Protein AF-A0A7K9E7M4-F1 (afdb_monomer_lite)

InterPro domains:
  IPR042791 CDK5 regulatory subunit-associated protein 2 [PTHR46930] (1-171)
  IPR060527 Myomegalin-like, C-terminal [PF26710] (12-146)

Secondary structure (DSSP, 8-state):
-PPPTTEEEEE-TT--EEEEEHHHHHHHHHHHHHHHHHHHHHHHHHHHHHHGGGS-SS-----HHHHHHHHHHHHHHHHHHHHHHHHHTT-EEE------SSSS-HHHHHHHHHHHHHHHHHHHHHHHHHHHHHHHHHHHHHHHHHHHHHHHHHHHHHHHHHHHHHHHTT-

Radius of gyration: 41.53 Å; chains: 1; bounding box: 87×49×112 Å

Foldseek 3Di:
DDDDPQKDWDADPVGWIKIAGPVLVVVLVVLVVVLVVLVVVLVVLVCVQVVVVVPDPDDDDRDVVSVVSNVVSVVSNVVSVVSSVVSVVRMDTDDDPPPPPDDDDNPPVVVVVVVVVVVVVVVVVVVVVVVVVVVVVVVVVVVVVVVVVVVVVVVVVVVVVVVVVVVVVVD

pLDDT: mean 85.2, std 16.65, range [43.0, 98.69]

Structure (mmCIF, N/CA/C/O backbone):
data_AF-A0A7K9E7M4-F1
#
_entry.id   AF-A0A7K9E7M4-F1
#
loop_
_atom_site.group_PDB
_atom_site.id
_atom_site.type_symbol
_atom_site.label_atom_id
_atom_site.label_alt_id
_atom_site.label_comp_id
_atom_site.label_asym_id
_atom_site.label_entity_id
_atom_site.label_seq_id
_atom_site.pdbx_PDB_ins_code
_atom_site.Cartn_x
_atom_site.Cartn_y
_atom_site.Cartn_z
_atom_site.occupancy
_atom_site.B_iso_or_equiv
_atom_site.auth_seq_id
_atom_site.auth_comp_id
_atom_site.auth_asym_id
_atom_site.auth_atom_id
_atom_site.pdbx_PDB_model_num
ATOM 1 N N . PRO A 1 1 ? -7.880 0.386 -3.694 1.00 55.31 1 PRO A N 1
ATOM 2 C CA . PRO A 1 1 ? -8.500 1.467 -2.884 1.00 55.31 1 PRO A CA 1
ATOM 3 C C . PRO A 1 1 ? -7.494 2.018 -1.865 1.00 55.31 1 PRO A C 1
ATOM 5 O O . PRO A 1 1 ? -6.887 1.232 -1.146 1.00 55.31 1 PRO A O 1
ATOM 8 N N . ARG A 1 2 ? -7.262 3.336 -1.851 1.00 68.12 2 ARG A N 1
ATOM 9 C CA . ARG A 1 2 ? -6.416 3.993 -0.840 1.00 68.12 2 ARG A CA 1
ATOM 10 C C . ARG A 1 2 ? -7.319 4.494 0.287 1.00 68.12 2 ARG A C 1
ATOM 12 O O . ARG A 1 2 ? -8.386 5.026 -0.004 1.00 68.12 2 ARG A O 1
ATOM 19 N N . LEU A 1 3 ? -6.918 4.281 1.539 1.00 73.81 3 LEU A N 1
ATOM 20 C CA . LEU A 1 3 ? -7.626 4.846 2.687 1.00 73.81 3 LEU A CA 1
ATOM 21 C C . LEU A 1 3 ? -7.509 6.374 2.652 1.00 73.81 3 LEU A C 1
ATOM 23 O O . LEU A 1 3 ? -6.500 6.910 2.187 1.00 73.81 3 LEU A O 1
ATOM 27 N N . VAL A 1 4 ? -8.543 7.061 3.136 1.00 79.00 4 VAL A N 1
ATOM 28 C CA . VAL A 1 4 ? -8.494 8.510 3.365 1.00 79.00 4 VAL A CA 1
ATOM 29 C C . VAL A 1 4 ? -7.338 8.803 4.334 1.00 79.00 4 VAL A C 1
ATOM 31 O O . VAL A 1 4 ? -7.154 8.036 5.284 1.00 79.00 4 VAL A O 1
ATOM 34 N N . PRO A 1 5 ? -6.540 9.867 4.123 1.00 82.31 5 PRO A N 1
ATOM 35 C CA . PRO A 1 5 ? -5.477 10.244 5.053 1.00 82.31 5 PRO A CA 1
ATOM 36 C C . PRO A 1 5 ? -5.963 10.277 6.514 1.00 82.31 5 PRO A C 1
ATOM 38 O O . PRO A 1 5 ? -7.093 10.676 6.792 1.00 82.31 5 PRO A O 1
ATOM 41 N N . GLY A 1 6 ? -5.130 9.793 7.439 1.00 80.50 6 GLY A N 1
ATOM 42 C CA . GLY A 1 6 ? -5.452 9.688 8.871 1.00 80.50 6 GLY A CA 1
ATOM 43 C C . GLY A 1 6 ? -6.273 8.454 9.270 1.00 80.50 6 GLY A C 1
ATOM 44 O O . GLY A 1 6 ? -6.188 8.011 10.415 1.00 80.50 6 GLY A O 1
ATOM 45 N N . HIS A 1 7 ? -7.004 7.829 8.341 1.00 87.25 7 HIS A N 1
ATOM 46 C CA . HIS A 1 7 ? -7.787 6.636 8.653 1.00 87.25 7 HIS A CA 1
ATOM 47 C C . HIS A 1 7 ? -6.921 5.376 8.662 1.00 87.25 7 HIS A C 1
ATOM 49 O O . HIS A 1 7 ? -6.117 5.133 7.756 1.00 87.25 7 HIS A O 1
ATOM 55 N N . ARG A 1 8 ? -7.135 4.526 9.665 1.00 85.88 8 ARG A N 1
ATOM 56 C CA . ARG A 1 8 ? -6.474 3.228 9.808 1.00 85.88 8 ARG A CA 1
ATOM 57 C C . ARG A 1 8 ? -7.516 2.120 9.894 1.00 85.88 8 ARG A C 1
ATOM 59 O O . ARG A 1 8 ? -8.600 2.306 10.434 1.00 85.88 8 ARG A O 1
ATOM 66 N N . MET A 1 9 ? -7.176 0.966 9.327 1.00 87.38 9 MET A N 1
ATOM 67 C CA . MET A 1 9 ? -7.979 -0.247 9.423 1.00 87.38 9 MET A CA 1
ATOM 68 C C . MET A 1 9 ? -7.360 -1.186 10.459 1.00 87.38 9 MET A C 1
ATOM 70 O O . MET A 1 9 ? -6.154 -1.436 10.429 1.00 87.38 9 MET A O 1
ATOM 74 N N . TRP A 1 10 ? -8.193 -1.719 11.344 1.00 86.75 10 TRP A N 1
ATOM 75 C CA . TRP A 1 10 ? -7.837 -2.740 12.326 1.00 86.75 10 TRP A CA 1
ATOM 76 C C . TRP A 1 10 ? -8.656 -3.999 12.069 1.00 86.75 10 TRP A C 1
ATOM 78 O O . TRP A 1 10 ? -9.778 -3.907 11.575 1.00 86.75 10 TRP A O 1
ATOM 88 N N . ALA A 1 11 ? -8.104 -5.162 12.404 1.00 86.50 11 ALA A N 1
ATOM 89 C CA . ALA A 1 11 ? -8.755 -6.455 12.231 1.00 86.50 11 ALA A CA 1
ATOM 90 C C . ALA A 1 11 ? -8.615 -7.287 13.506 1.00 86.50 11 ALA A C 1
ATOM 92 O O . ALA A 1 11 ? -7.550 -7.288 14.125 1.00 86.50 11 ALA A O 1
ATOM 93 N N . ASP A 1 12 ? -9.668 -8.009 13.885 1.00 82.81 12 ASP A N 1
ATOM 94 C CA . ASP A 1 12 ? -9.555 -9.044 14.910 1.00 82.81 12 ASP A CA 1
ATOM 95 C C . ASP A 1 12 ? -9.086 -10.385 14.316 1.00 82.81 12 ASP A C 1
ATOM 97 O O . ASP A 1 12 ? -9.042 -10.583 13.099 1.00 82.81 12 ASP A O 1
ATOM 101 N N . LYS A 1 13 ? -8.767 -11.346 15.192 1.00 83.19 13 LYS A N 1
ATOM 102 C CA . LYS A 1 13 ? -8.365 -12.710 14.802 1.00 83.19 13 LYS A CA 1
ATOM 103 C C . LYS A 1 13 ? -9.421 -13.472 13.985 1.00 83.19 13 LYS A C 1
ATOM 105 O O . LYS A 1 13 ? -9.092 -14.470 13.359 1.00 83.19 13 LYS A O 1
ATOM 110 N N . ASN A 1 14 ? -10.673 -13.010 13.997 1.00 80.88 14 ASN A N 1
ATOM 111 C CA . ASN A 1 14 ? -11.786 -13.592 13.252 1.00 80.88 14 ASN A CA 1
ATOM 112 C C . ASN A 1 14 ? -12.014 -12.874 11.907 1.00 80.88 14 ASN A C 1
ATOM 114 O O . ASN A 1 14 ? -13.005 -13.143 11.231 1.00 80.88 14 ASN A O 1
ATOM 118 N N . GLY A 1 15 ? -11.143 -11.932 11.525 1.00 77.62 15 GLY A N 1
ATOM 119 C CA . GLY A 1 15 ? -11.268 -11.172 10.284 1.00 77.62 15 GLY A CA 1
ATOM 120 C C . GLY A 1 15 ? -12.395 -10.136 10.299 1.00 77.62 15 GLY A C 1
ATOM 121 O O . GLY A 1 15 ? -12.872 -9.736 9.236 1.00 77.62 15 GLY A O 1
ATOM 122 N N . ARG A 1 16 ? -12.845 -9.676 11.471 1.00 82.50 16 ARG A N 1
ATOM 123 C CA . ARG A 1 16 ? -13.758 -8.530 11.582 1.00 82.50 16 ARG A CA 1
ATOM 124 C C . ARG A 1 16 ? -12.936 -7.255 11.567 1.00 82.50 16 ARG A C 1
ATOM 126 O O . ARG A 1 16 ? -12.052 -7.092 12.407 1.00 82.50 16 ARG A O 1
ATOM 133 N N . HIS A 1 17 ? -13.229 -6.371 10.617 1.00 87.38 17 HIS A N 1
ATOM 134 C CA . HIS A 1 17 ? -12.449 -5.159 10.416 1.00 87.38 17 HIS A CA 1
ATOM 135 C C . HIS A 1 17 ? -13.219 -3.927 10.878 1.00 87.38 17 HIS A C 1
ATOM 137 O O . HIS A 1 17 ? -14.447 -3.857 10.791 1.00 87.38 17 HIS A O 1
ATOM 143 N N . VAL A 1 18 ? -12.475 -2.943 11.366 1.00 89.56 18 VAL A N 1
ATOM 144 C CA . VAL A 1 18 ? -12.985 -1.628 11.746 1.00 89.56 18 VAL A CA 1
ATOM 145 C C . VAL A 1 18 ? -12.093 -0.564 11.113 1.00 89.56 18 VAL A C 1
ATOM 147 O O . VAL A 1 18 ? -10.878 -0.742 11.037 1.00 89.56 18 VAL A O 1
ATOM 150 N N . LEU A 1 19 ? -12.697 0.522 10.641 1.00 91.12 19 LEU A N 1
ATOM 151 C CA . LEU A 1 19 ? -12.044 1.683 10.046 1.00 91.12 19 LEU A CA 1
ATOM 152 C C . LEU A 1 19 ? -12.399 2.938 10.847 1.00 91.12 19 LEU A C 1
ATOM 154 O O . LEU A 1 19 ? -13.556 3.135 11.208 1.00 91.12 19 LEU A O 1
ATOM 158 N N . GLY A 1 20 ? -11.419 3.801 11.087 1.00 92.62 20 GLY A N 1
ATOM 159 C CA . GLY A 1 20 ? -11.613 5.080 11.769 1.00 92.62 20 GLY A CA 1
ATOM 160 C C . GLY A 1 20 ? -10.315 5.875 11.848 1.00 92.62 20 GLY A C 1
ATOM 161 O O . GLY A 1 20 ? -9.266 5.399 11.400 1.00 92.62 20 GLY A O 1
ATOM 162 N N . LEU A 1 21 ? -10.382 7.080 12.408 1.00 93.12 21 LEU A N 1
ATOM 163 C CA . LEU A 1 21 ? -9.196 7.876 12.719 1.00 93.12 21 LEU A CA 1
ATOM 164 C C . LEU A 1 21 ? -8.443 7.271 13.910 1.00 93.12 21 LEU A C 1
ATOM 166 O O . LEU A 1 21 ? -9.038 6.702 14.830 1.00 93.12 21 LEU A O 1
ATOM 170 N N . ILE A 1 22 ? -7.113 7.376 13.890 1.00 90.12 22 ILE A N 1
ATOM 171 C CA . ILE A 1 22 ? -6.279 6.877 14.993 1.00 90.12 22 ILE A CA 1
ATOM 172 C C . ILE A 1 22 ? -6.527 7.682 16.277 1.00 90.12 22 ILE A C 1
ATOM 174 O O . ILE A 1 22 ? -6.463 7.131 17.376 1.00 90.12 22 ILE A O 1
ATOM 178 N N . GLU A 1 23 ? -6.857 8.961 16.134 1.00 93.88 23 GLU A N 1
ATOM 179 C CA . GLU A 1 23 ? -7.187 9.890 17.208 1.00 93.88 23 GLU A CA 1
ATOM 180 C C . GLU A 1 23 ? -8.455 9.451 17.950 1.00 93.88 23 GLU A C 1
ATOM 182 O O . GLU A 1 23 ? -8.424 9.317 19.173 1.00 93.88 23 GLU A O 1
ATOM 187 N N . ASP A 1 24 ? -9.525 9.126 17.219 1.00 94.81 24 ASP A N 1
ATOM 188 C CA . ASP A 1 24 ? -10.797 8.669 17.797 1.00 94.81 24 ASP A CA 1
ATOM 189 C C . ASP A 1 24 ? -10.631 7.340 18.541 1.00 94.81 24 ASP A C 1
ATOM 191 O O . ASP A 1 24 ? -11.152 7.152 19.642 1.00 94.81 24 ASP A O 1
ATOM 195 N N . TYR A 1 25 ? -9.844 6.420 17.974 1.00 92.31 25 TYR A N 1
ATOM 196 C CA . TYR A 1 25 ? -9.512 5.158 18.632 1.00 92.31 25 TYR A CA 1
ATOM 197 C C . TYR A 1 25 ? -8.724 5.376 19.932 1.00 92.31 25 TYR A C 1
ATOM 199 O O . TYR A 1 25 ? -9.007 4.741 20.950 1.00 92.31 25 TYR A O 1
ATOM 207 N N . ASN A 1 26 ? -7.743 6.282 19.924 1.00 94.25 26 ASN A N 1
ATOM 208 C CA . ASN A 1 26 ? -6.967 6.608 21.118 1.00 94.25 26 ASN A CA 1
ATOM 209 C C . ASN A 1 26 ? -7.823 7.289 22.193 1.00 94.25 26 ASN A C 1
ATOM 211 O O . ASN A 1 26 ? -7.690 6.946 23.368 1.00 94.25 26 ASN A O 1
ATOM 215 N N . ALA A 1 27 ? -8.728 8.191 21.804 1.00 97.12 27 ALA A N 1
ATOM 216 C CA . ALA A 1 27 ? -9.691 8.803 22.713 1.00 97.12 27 ALA A CA 1
ATOM 217 C C . ALA A 1 27 ? -10.610 7.747 23.348 1.00 97.12 27 ALA A C 1
ATOM 219 O O . ALA A 1 27 ? -10.798 7.751 24.563 1.00 97.12 27 ALA A O 1
ATOM 220 N N . LEU A 1 28 ? -11.104 6.786 22.559 1.00 96.75 28 LEU A N 1
ATOM 221 C CA . LEU A 1 28 ? -11.953 5.705 23.067 1.00 96.75 28 LEU A CA 1
ATOM 222 C C . LEU A 1 28 ? -11.199 4.825 24.068 1.00 96.75 28 LEU A C 1
ATOM 224 O O . LEU A 1 28 ? -11.722 4.499 25.132 1.00 96.75 28 LEU A O 1
ATOM 228 N N . ARG A 1 29 ? -9.947 4.469 23.757 1.00 95.94 29 ARG A N 1
ATOM 229 C CA . ARG A 1 29 ? -9.091 3.723 24.690 1.00 95.94 29 ARG A CA 1
ATOM 230 C C . ARG A 1 29 ? -8.884 4.475 25.997 1.00 95.94 29 ARG A C 1
ATOM 232 O O . ARG A 1 29 ? -8.943 3.851 27.050 1.00 95.94 29 ARG A O 1
ATOM 239 N N . LYS A 1 30 ? -8.667 5.790 25.925 1.00 97.81 30 LYS A N 1
ATOM 240 C CA . LYS A 1 30 ? -8.516 6.644 27.103 1.00 97.81 30 LYS A CA 1
ATOM 241 C C . LYS A 1 30 ? -9.780 6.621 27.971 1.00 97.81 30 LYS A C 1
ATOM 243 O O . LYS A 1 30 ? -9.659 6.322 29.151 1.00 97.81 30 LYS A O 1
ATOM 248 N N . GLN A 1 31 ? -10.964 6.820 27.382 1.00 97.88 31 GLN A N 1
ATOM 249 C CA . GLN A 1 31 ? -12.243 6.748 28.106 1.00 97.88 31 GLN A CA 1
ATOM 250 C C . GLN A 1 31 ? -12.424 5.402 28.820 1.00 97.88 31 GLN A C 1
ATOM 252 O O . GLN A 1 31 ? -12.782 5.357 29.992 1.00 97.88 31 GLN A O 1
ATOM 257 N N . ILE A 1 32 ? -12.113 4.289 28.147 1.00 97.44 32 ILE A N 1
ATOM 258 C CA . ILE A 1 32 ? -12.212 2.952 28.752 1.00 97.44 32 ILE A CA 1
ATOM 259 C C . ILE A 1 32 ? -11.243 2.800 29.934 1.00 97.44 32 ILE A C 1
ATOM 261 O O . ILE A 1 32 ? -11.636 2.275 30.974 1.00 97.44 32 ILE A O 1
ATOM 265 N N . SER A 1 33 ? -9.995 3.253 29.796 1.00 97.75 33 SER A N 1
ATOM 266 C CA . SER A 1 33 ? -9.003 3.182 30.876 1.00 97.75 33 SER A CA 1
ATOM 267 C C . SER A 1 33 ? -9.364 4.068 32.072 1.00 97.75 33 SER A C 1
ATOM 269 O O . SER A 1 33 ? -9.249 3.618 33.208 1.00 97.75 33 SER A O 1
ATOM 271 N N . GLU A 1 34 ? -9.847 5.289 31.834 1.00 97.44 34 GLU A N 1
ATOM 272 C CA . GLU A 1 34 ? -10.339 6.183 32.893 1.00 97.44 34 GLU A CA 1
ATOM 273 C C . GLU A 1 34 ? -11.556 5.571 33.602 1.00 97.44 34 GLU A C 1
ATOM 275 O O . GLU A 1 34 ? -11.609 5.541 34.830 1.00 97.44 34 GLU A O 1
ATOM 280 N N . GLY A 1 35 ? -12.490 4.981 32.849 1.00 96.94 35 GLY A N 1
ATOM 281 C CA . GLY A 1 35 ? -13.653 4.297 33.417 1.00 96.94 35 GLY A CA 1
ATOM 282 C C . GLY A 1 35 ? -13.270 3.120 34.314 1.00 96.94 35 GLY A C 1
ATOM 283 O O . GLY A 1 35 ? -13.852 2.945 35.381 1.00 96.94 35 GLY A O 1
ATOM 284 N N . GLN A 1 36 ? -12.258 2.338 33.927 1.00 96.62 36 GLN A N 1
ATOM 285 C CA . GLN A 1 36 ? -11.728 1.257 34.764 1.00 96.62 36 GLN A CA 1
ATOM 286 C C . GLN A 1 36 ? -11.157 1.777 36.085 1.00 96.62 36 GLN A C 1
ATOM 288 O O . GLN A 1 36 ? -11.390 1.163 37.123 1.00 96.62 36 GLN A O 1
ATOM 293 N N . GLN A 1 37 ? -10.445 2.905 36.062 1.00 96.25 37 GLN A N 1
ATOM 294 C CA . GLN A 1 37 ? -9.898 3.507 37.275 1.00 96.25 37 GLN A CA 1
ATOM 295 C C . GLN A 1 37 ? -11.009 3.962 38.231 1.00 96.25 37 GLN A C 1
ATOM 297 O O . GLN A 1 37 ? -10.982 3.603 39.407 1.00 96.25 37 GLN A O 1
ATOM 302 N N . VAL A 1 38 ? -12.023 4.670 37.724 1.00 95.19 38 VAL A N 1
ATOM 303 C CA . VAL A 1 38 ? -13.154 5.130 38.549 1.00 95.19 38 VAL A CA 1
ATOM 304 C C . VAL A 1 38 ? -13.924 3.946 39.146 1.00 95.19 38 VAL A C 1
ATOM 306 O O . VAL A 1 38 ? -14.339 3.996 40.301 1.00 95.19 38 VAL A O 1
ATOM 309 N N . LEU A 1 39 ? -14.074 2.843 38.403 1.00 94.25 39 LEU A N 1
ATOM 310 C CA . LEU A 1 39 ? -14.705 1.625 38.924 1.00 94.25 39 LEU A CA 1
ATOM 311 C C . LEU A 1 39 ? -13.916 0.996 40.081 1.00 94.25 39 LEU A C 1
ATOM 313 O O . LEU A 1 39 ? -14.530 0.541 41.045 1.00 94.25 39 LEU A O 1
ATOM 317 N N . VAL A 1 40 ? -12.581 0.999 40.021 1.00 93.31 40 VAL A N 1
ATOM 318 C CA . VAL A 1 40 ? -11.733 0.531 41.131 1.00 93.31 40 VAL A CA 1
ATOM 319 C C . VAL A 1 40 ? -11.917 1.421 42.364 1.00 93.31 40 VAL A C 1
ATOM 321 O O . VAL A 1 40 ? -12.071 0.908 43.470 1.00 93.31 40 VAL A O 1
ATOM 324 N N . GLU A 1 41 ? -11.967 2.743 42.189 1.00 90.56 41 GLU A N 1
ATOM 325 C CA . GLU A 1 41 ? -12.225 3.686 43.287 1.00 90.56 41 GLU A CA 1
ATOM 326 C C . GLU A 1 41 ? -13.609 3.458 43.918 1.00 90.56 41 GLU A C 1
ATOM 328 O O . GLU A 1 41 ? -13.738 3.414 45.142 1.00 90.56 41 GLU A O 1
ATOM 333 N N . MET A 1 42 ? -14.638 3.224 43.097 1.00 90.56 42 MET A N 1
ATOM 334 C CA . MET A 1 42 ? -15.975 2.860 43.579 1.00 90.56 42 MET A CA 1
ATOM 335 C C . MET A 1 42 ? -15.982 1.541 44.360 1.00 90.56 42 MET A C 1
ATOM 337 O O . MET A 1 42 ? -16.683 1.445 45.369 1.00 90.56 42 MET A O 1
ATOM 341 N N . GLU A 1 43 ? -15.221 0.531 43.925 1.00 88.38 43 GLU A N 1
ATOM 342 C CA . GLU A 1 43 ? -15.107 -0.746 44.640 1.00 88.38 43 GLU A CA 1
ATOM 343 C C . GLU A 1 43 ? -14.480 -0.557 46.029 1.00 88.38 43 GLU A C 1
ATOM 345 O O . GLU A 1 43 ? -14.963 -1.134 47.008 1.00 88.38 43 GLU A O 1
ATOM 350 N N . ILE A 1 44 ? -13.446 0.284 46.135 1.00 86.25 44 ILE A N 1
ATOM 351 C CA . ILE A 1 44 ? -12.802 0.627 47.410 1.00 86.25 44 ILE A CA 1
ATOM 352 C C . ILE A 1 44 ? -13.809 1.310 48.341 1.00 86.25 44 ILE A C 1
ATOM 354 O O . ILE A 1 44 ? -14.026 0.823 49.452 1.00 86.25 44 ILE A O 1
ATOM 358 N N . SER A 1 45 ? -14.499 2.356 47.873 1.00 85.31 45 SER A N 1
ATOM 359 C CA . SER A 1 45 ? -15.516 3.053 48.676 1.00 85.31 45 SER A CA 1
ATOM 360 C C . SER A 1 45 ? -16.648 2.120 49.122 1.00 85.31 45 SER A C 1
ATOM 362 O O . SER A 1 45 ? -17.109 2.186 50.261 1.00 85.31 45 SER A O 1
ATOM 364 N N . LEU A 1 46 ? -17.088 1.197 48.260 1.00 83.75 46 LEU A N 1
ATOM 365 C CA . LEU A 1 46 ? -18.115 0.216 48.615 1.00 83.75 46 LEU A CA 1
ATOM 366 C C . LEU A 1 46 ? -17.620 -0.769 49.686 1.00 83.75 46 LEU A C 1
ATOM 368 O O . LEU A 1 46 ? -18.370 -1.128 50.602 1.00 83.75 46 LEU A O 1
ATOM 372 N N . ARG A 1 47 ? -16.356 -1.200 49.598 1.00 81.88 47 ARG A N 1
ATOM 373 C CA . ARG A 1 47 ? -15.721 -2.072 50.592 1.00 81.88 47 ARG A CA 1
ATOM 374 C C . ARG A 1 47 ? -15.579 -1.375 51.941 1.00 81.88 47 ARG A C 1
ATOM 376 O O . ARG A 1 47 ? -15.816 -2.020 52.955 1.00 81.88 47 ARG A O 1
ATOM 383 N N . GLU A 1 48 ? -15.264 -0.086 51.970 1.00 77.75 48 GLU A N 1
ATOM 384 C CA . GLU A 1 48 ? -15.196 0.707 53.206 1.00 77.75 48 GLU A CA 1
ATOM 385 C C . GLU A 1 48 ? -16.565 0.800 53.894 1.00 77.75 48 GLU A C 1
ATOM 387 O O . GLU A 1 48 ? -16.680 0.527 55.090 1.00 77.75 48 GLU A O 1
ATOM 392 N N . VAL A 1 49 ? -17.631 1.067 53.133 1.00 73.19 49 VAL A N 1
ATOM 393 C CA . VAL A 1 49 ? -19.013 1.121 53.651 1.00 73.19 49 VAL A CA 1
ATOM 394 C C . VAL A 1 49 ? -19.519 -0.253 54.118 1.00 73.19 49 VAL A C 1
ATOM 396 O O . VAL A 1 49 ? -20.345 -0.346 55.028 1.00 73.19 49 VAL A O 1
ATOM 399 N N . THR A 1 50 ? -19.042 -1.340 53.508 1.00 68.62 50 THR A N 1
ATOM 400 C CA . THR A 1 50 ? -19.479 -2.707 53.842 1.00 68.62 50 THR A CA 1
ATOM 401 C C . THR A 1 50 ? -18.640 -3.332 54.961 1.00 68.62 50 THR A C 1
ATOM 403 O O . THR A 1 50 ? -19.180 -4.030 55.816 1.00 68.62 50 THR A O 1
ATOM 406 N N . GLY A 1 51 ? -17.336 -3.049 55.007 1.00 63.22 51 GLY A N 1
ATOM 407 C CA . GLY A 1 51 ? -16.406 -3.530 56.032 1.00 63.22 51 GLY A CA 1
ATOM 408 C C . GLY A 1 51 ? -16.600 -2.857 57.391 1.00 63.22 51 GLY A C 1
ATOM 409 O O . GLY A 1 51 ? -16.449 -3.504 58.424 1.00 63.22 51 GLY A O 1
ATOM 410 N N . THR A 1 52 ? -17.034 -1.594 57.407 1.00 55.69 52 THR A N 1
ATOM 411 C CA . THR A 1 52 ? -17.394 -0.871 58.642 1.00 55.69 52 THR A CA 1
ATOM 412 C C . THR A 1 52 ? -18.641 -1.431 59.336 1.00 55.69 52 THR A C 1
ATOM 414 O O . THR A 1 52 ? -18.783 -1.273 60.546 1.00 55.69 52 THR A O 1
ATOM 417 N N . LYS A 1 53 ? -19.516 -2.162 58.628 1.00 52.62 53 LYS A N 1
ATOM 418 C CA . LYS A 1 53 ? -20.707 -2.799 59.224 1.00 52.62 53 LYS A CA 1
ATOM 419 C C . LYS A 1 53 ? -20.414 -4.056 60.049 1.00 52.62 53 LYS A C 1
ATOM 421 O O . LYS A 1 53 ? -21.312 -4.518 60.745 1.00 52.62 53 LYS A O 1
ATOM 426 N N . LEU A 1 54 ? -19.206 -4.622 59.978 1.00 51.47 54 LEU A N 1
ATOM 427 C CA . LEU A 1 54 ? -18.884 -5.895 60.639 1.00 51.47 54 LEU A CA 1
ATOM 428 C C . LEU A 1 54 ? -18.272 -5.729 62.042 1.00 51.47 54 LEU A C 1
ATOM 430 O O . LEU A 1 54 ? -18.073 -6.730 62.722 1.00 51.47 54 LEU A O 1
ATOM 434 N N . LEU A 1 55 ? -17.987 -4.496 62.486 1.00 53.25 55 LEU A N 1
ATOM 435 C CA . LEU A 1 55 ? -17.249 -4.251 63.732 1.00 53.25 55 LEU A CA 1
ATOM 436 C C . LEU A 1 55 ? -18.031 -3.592 64.879 1.00 53.25 55 LEU A C 1
ATOM 438 O O . LEU A 1 55 ? -17.570 -3.724 66.001 1.00 53.25 55 LEU A O 1
ATOM 442 N N . GLU A 1 56 ? -19.201 -2.964 64.692 1.00 47.94 56 GLU A N 1
ATOM 443 C CA . GLU A 1 56 ? -19.897 -2.305 65.820 1.00 47.94 56 GLU A CA 1
ATOM 444 C C . GLU A 1 56 ? -21.441 -2.331 65.705 1.00 47.94 56 GLU A C 1
ATOM 446 O O . GLU A 1 56 ? -22.006 -1.704 64.801 1.00 47.94 56 GLU A O 1
ATOM 451 N N . PRO A 1 57 ? -22.170 -2.983 66.639 1.00 47.66 57 PRO A N 1
ATOM 452 C CA . PRO A 1 57 ? -23.616 -2.839 66.789 1.00 47.66 57 PRO A CA 1
ATOM 453 C C . PRO A 1 57 ? -23.929 -1.554 67.575 1.00 47.66 57 PRO A C 1
ATOM 455 O O . PRO A 1 57 ? -24.343 -1.588 68.730 1.00 47.66 57 PRO A O 1
ATOM 458 N N . GLY A 1 58 ? -23.709 -0.395 66.953 1.00 49.62 58 GLY A N 1
ATOM 459 C CA . GLY A 1 58 ? -23.918 0.896 67.607 1.00 49.62 58 GLY A CA 1
ATOM 460 C C . GLY A 1 58 ? -23.886 2.069 66.635 1.00 49.62 58 GLY A C 1
ATOM 461 O O . GLY A 1 58 ? -22.864 2.724 66.493 1.00 49.62 58 GLY A O 1
ATOM 462 N N . LEU A 1 59 ? -25.016 2.308 65.958 1.00 52.75 59 LEU A N 1
ATOM 463 C CA . LEU A 1 59 ? -25.419 3.561 65.296 1.00 52.75 59 LEU A CA 1
ATOM 464 C C . LEU A 1 59 ? -24.280 4.523 64.891 1.00 52.75 59 LEU A C 1
ATOM 466 O O . LEU A 1 59 ? -24.047 5.536 65.550 1.00 52.75 59 LEU A O 1
ATOM 470 N N . LYS A 1 60 ? -23.656 4.288 63.734 1.00 48.41 60 LYS A N 1
ATOM 471 C CA . LYS A 1 60 ? -23.046 5.371 62.953 1.00 48.41 60 LYS A CA 1
ATOM 472 C C . LYS A 1 60 ? -23.541 5.277 61.517 1.00 48.41 60 LYS A C 1
ATOM 474 O O . LYS A 1 60 ? -23.319 4.289 60.826 1.00 48.41 60 LYS A O 1
ATOM 479 N N . VAL A 1 61 ? -24.300 6.295 61.119 1.00 53.44 61 VAL A N 1
ATOM 480 C CA . VAL A 1 61 ? -24.723 6.548 59.736 1.00 53.44 61 VAL A CA 1
ATOM 481 C C . VAL A 1 61 ? -23.484 6.429 58.836 1.00 53.44 61 VAL A C 1
ATOM 483 O O . VAL A 1 61 ? -22.442 6.953 59.239 1.00 53.44 61 VAL A O 1
ATOM 486 N N . PRO A 1 62 ? -23.548 5.752 57.668 1.00 56.12 62 PRO A N 1
ATOM 487 C CA . PRO A 1 62 ? -22.426 5.722 56.735 1.00 56.12 62 PRO A CA 1
ATOM 488 C C . PRO A 1 62 ? -21.935 7.149 56.508 1.00 56.12 62 PRO A C 1
ATOM 490 O O . PRO A 1 62 ? -22.745 8.040 56.247 1.00 56.12 62 PRO A O 1
ATOM 493 N N . GLU A 1 63 ? -20.635 7.370 56.681 1.00 61.19 63 GLU A N 1
ATOM 494 C CA . GLU A 1 63 ? -20.014 8.691 56.648 1.00 61.19 63 GLU A CA 1
ATOM 495 C C . GLU A 1 63 ? -20.470 9.419 55.375 1.00 61.19 63 GLU A C 1
ATOM 497 O O . GLU A 1 63 ? -20.218 8.949 54.266 1.00 61.19 63 GLU A O 1
ATOM 502 N N . GLN A 1 64 ? -21.224 10.515 55.517 1.00 60.97 64 GLN A N 1
ATOM 503 C CA . GLN A 1 64 ? -21.959 11.186 54.430 1.00 60.97 64 GLN A CA 1
ATOM 504 C C . GLN A 1 64 ? -21.048 11.557 53.236 1.00 60.97 64 GLN A C 1
ATOM 506 O O . GLN A 1 64 ? -21.502 11.624 52.093 1.00 60.97 64 GLN A O 1
ATOM 511 N N . ALA A 1 65 ? -19.745 11.713 53.501 1.00 61.91 65 ALA A N 1
ATOM 512 C CA . ALA A 1 65 ? -18.680 11.904 52.522 1.00 61.91 65 ALA A CA 1
ATOM 513 C C . ALA A 1 65 ? -18.455 10.691 51.591 1.00 61.91 65 ALA A C 1
AT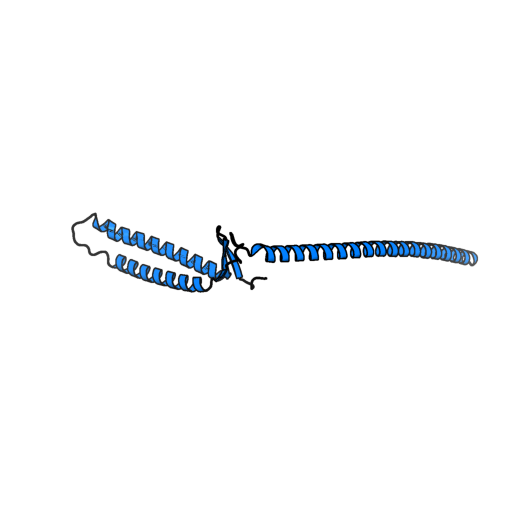OM 515 O O . ALA A 1 65 ? -18.280 10.884 50.390 1.00 61.91 65 ALA A O 1
ATOM 516 N N . SER A 1 66 ? -18.523 9.454 52.101 1.00 67.44 66 SER A N 1
ATOM 517 C CA . SER A 1 66 ? -18.368 8.217 51.308 1.00 67.44 66 SER A CA 1
ATOM 518 C C . SER A 1 66 ? -19.519 8.020 50.313 1.00 67.44 66 SER A C 1
ATOM 520 O O . SER A 1 66 ? -19.300 7.661 49.156 1.00 67.44 66 SER A O 1
ATOM 522 N N . LEU A 1 67 ? -20.750 8.349 50.726 1.00 70.00 67 LEU A N 1
ATOM 523 C CA . LEU A 1 67 ? -21.937 8.310 49.866 1.00 70.00 67 LEU A CA 1
ATOM 524 C C . LEU A 1 67 ? -21.915 9.419 48.805 1.00 70.00 67 LEU A C 1
ATOM 526 O O . LEU A 1 67 ? -22.291 9.176 47.659 1.00 70.00 67 LEU A O 1
ATOM 530 N N . HIS A 1 68 ? -21.444 10.617 49.162 1.00 75.06 68 HIS A N 1
ATOM 531 C CA . HIS A 1 68 ? -21.274 11.717 48.211 1.00 75.06 68 HIS A CA 1
ATOM 532 C C . HIS A 1 68 ? -20.189 11.405 47.165 1.00 75.06 68 HIS A C 1
ATOM 534 O O . HIS A 1 68 ? -20.404 11.630 45.975 1.00 75.06 68 HIS A O 1
ATOM 540 N N . GLY A 1 69 ? -19.053 10.832 47.583 1.00 81.81 69 GLY A N 1
ATOM 541 C CA . GLY A 1 69 ? -17.997 10.371 46.674 1.00 81.81 69 GLY A CA 1
ATOM 542 C C . GLY A 1 69 ? -18.479 9.277 45.721 1.00 81.81 69 GLY A C 1
ATOM 543 O O . GLY A 1 69 ? -18.239 9.345 44.518 1.00 81.81 69 GLY A O 1
ATOM 544 N N . PHE A 1 70 ? -19.264 8.321 46.222 1.00 84.81 70 PHE A N 1
ATOM 545 C CA . PHE A 1 70 ? -19.857 7.272 45.394 1.00 84.81 70 PHE A CA 1
ATOM 546 C C . PHE A 1 70 ? -20.845 7.820 44.347 1.00 84.81 70 PHE A C 1
ATOM 548 O O . PHE A 1 70 ? -20.829 7.399 43.186 1.00 84.81 70 PHE A O 1
ATOM 555 N N . ALA A 1 71 ? -21.687 8.788 44.727 1.00 85.19 71 ALA A N 1
ATOM 556 C CA . ALA A 1 71 ? -22.605 9.453 43.802 1.00 85.19 71 ALA A CA 1
ATOM 557 C C . ALA A 1 71 ? -21.855 10.255 42.721 1.00 85.19 71 ALA A C 1
ATOM 559 O O . ALA A 1 71 ? -22.207 10.174 41.543 1.00 85.19 71 ALA A O 1
ATOM 560 N N . ALA A 1 72 ? -20.786 10.966 43.096 1.00 88.88 72 ALA A N 1
ATOM 561 C CA . ALA A 1 72 ? -19.925 11.677 42.152 1.00 88.88 72 ALA A CA 1
ATOM 562 C C . ALA A 1 72 ? -19.251 10.714 41.160 1.00 88.88 72 ALA A C 1
ATOM 564 O O . ALA A 1 72 ? -19.295 10.946 39.954 1.00 88.88 72 ALA A O 1
ATOM 565 N N . ASN A 1 73 ? -18.719 9.587 41.641 1.00 92.19 73 ASN A N 1
ATOM 566 C CA . ASN A 1 73 ? -18.112 8.571 40.781 1.00 92.19 73 ASN A CA 1
ATOM 567 C C . ASN A 1 73 ? -19.130 7.950 39.818 1.00 92.19 73 ASN A C 1
ATOM 569 O O . ASN A 1 73 ? -18.815 7.725 38.653 1.00 92.19 73 ASN A O 1
ATOM 573 N N . THR A 1 74 ? -20.372 7.745 40.266 1.00 92.44 74 THR A N 1
ATOM 574 C CA . THR A 1 74 ? -21.464 7.265 39.404 1.00 92.44 74 THR A CA 1
ATOM 575 C C . THR A 1 74 ? -21.734 8.238 38.253 1.00 92.44 74 THR A C 1
ATOM 577 O O . THR A 1 74 ? -21.849 7.815 37.103 1.00 92.44 74 THR A O 1
ATOM 580 N N . HIS A 1 75 ? -21.776 9.543 38.539 1.00 94.62 75 HIS A N 1
ATOM 581 C CA . HIS A 1 75 ? -21.921 10.573 37.510 1.00 94.62 75 HIS A CA 1
ATOM 582 C C . HIS A 1 75 ? -20.726 10.587 36.541 1.00 94.62 75 HIS A C 1
ATOM 584 O O . HIS A 1 75 ? -20.916 10.650 35.328 1.00 94.62 75 HIS A O 1
ATOM 590 N N . THR A 1 76 ? -19.497 10.457 37.047 1.00 95.88 76 THR A N 1
ATOM 591 C CA . THR A 1 76 ? -18.290 10.360 36.209 1.00 95.88 76 THR A CA 1
ATOM 592 C C . THR A 1 76 ? -18.331 9.139 35.287 1.00 95.88 76 THR A C 1
ATOM 594 O O . THR A 1 76 ? -18.066 9.260 34.093 1.00 95.88 76 THR A O 1
ATOM 597 N N . VAL A 1 77 ? -18.720 7.964 35.798 1.00 96.31 77 VAL A N 1
ATOM 598 C CA . VAL A 1 77 ? -18.881 6.749 34.981 1.00 96.31 77 VAL A CA 1
ATOM 599 C C . VAL A 1 77 ? -19.931 6.960 33.893 1.00 96.31 77 VAL A C 1
ATOM 601 O O . VAL A 1 77 ? -19.705 6.562 32.751 1.00 96.31 77 VAL A O 1
ATOM 604 N N . GLN A 1 78 ? -21.051 7.613 34.211 1.00 96.69 78 GLN A N 1
ATOM 605 C CA . GLN A 1 78 ? -22.068 7.939 33.216 1.00 96.69 78 GLN A CA 1
ATOM 606 C C . GLN A 1 78 ? -21.488 8.799 32.082 1.00 96.69 78 GLN A C 1
ATOM 608 O O . GLN A 1 78 ? -21.649 8.444 30.914 1.00 96.69 78 GLN A O 1
ATOM 613 N N . GLN A 1 79 ? -20.757 9.868 32.408 1.00 97.44 79 GLN A N 1
ATOM 614 C CA . GLN A 1 79 ? -20.123 10.733 31.406 1.00 97.44 79 GLN A CA 1
ATOM 615 C C . GLN A 1 79 ? -19.116 9.974 30.530 1.00 97.44 79 GLN A C 1
ATOM 617 O O . GLN A 1 79 ? -19.111 10.137 29.310 1.00 97.44 79 GLN A O 1
ATOM 622 N N . ILE A 1 80 ? -18.301 9.104 31.133 1.00 97.94 80 ILE A N 1
ATOM 623 C CA . ILE A 1 80 ? -17.332 8.270 30.408 1.00 97.94 80 ILE A CA 1
ATOM 624 C C . ILE A 1 80 ? -18.040 7.329 29.428 1.00 97.94 80 ILE A C 1
ATOM 626 O O . ILE A 1 80 ? -17.613 7.175 28.282 1.00 97.94 80 ILE A O 1
ATOM 630 N N . LEU A 1 81 ? -19.136 6.696 29.854 1.00 97.62 81 LEU A N 1
ATOM 631 C CA . LEU A 1 81 ? -19.911 5.795 29.001 1.00 97.62 81 LEU A CA 1
ATOM 632 C C . LEU A 1 81 ? -20.594 6.541 27.850 1.00 97.62 81 LEU A C 1
ATOM 634 O O . LEU A 1 81 ? -20.598 6.045 26.722 1.00 97.62 81 LEU A O 1
ATOM 638 N N . GLU A 1 82 ? -21.139 7.728 28.112 1.00 98.06 82 GLU A N 1
ATOM 639 C CA . GLU A 1 82 ? -21.734 8.589 27.087 1.00 98.06 82 GLU A CA 1
ATOM 640 C C . GLU A 1 82 ? -20.693 9.012 26.040 1.00 98.06 82 GLU A C 1
ATOM 642 O O . GLU A 1 82 ? -20.942 8.900 24.834 1.00 98.06 82 GLU A O 1
ATOM 647 N N . GLU A 1 83 ? -19.496 9.411 26.477 1.00 97.69 83 GLU A N 1
ATOM 648 C CA . GLU A 1 83 ? -18.414 9.807 25.576 1.00 97.69 83 GLU A CA 1
ATOM 649 C C . GLU A 1 83 ? -17.847 8.613 24.797 1.00 97.69 83 GLU A C 1
ATOM 651 O O . GLU A 1 83 ? -17.647 8.697 23.582 1.00 97.69 83 GLU A O 1
ATOM 656 N N . ALA A 1 84 ? -17.673 7.454 25.438 1.00 97.75 84 ALA A N 1
ATOM 657 C CA . ALA A 1 84 ? -17.290 6.222 24.752 1.00 97.75 84 ALA A CA 1
ATOM 658 C C . ALA A 1 84 ? -18.329 5.818 23.689 1.00 97.75 84 ALA A C 1
ATOM 660 O O . ALA A 1 84 ? -17.963 5.450 22.568 1.00 97.75 84 ALA A O 1
ATOM 661 N N . ALA A 1 85 ? -19.626 5.940 23.992 1.00 96.50 85 ALA A N 1
ATOM 662 C CA . ALA A 1 85 ? -20.703 5.685 23.038 1.00 96.50 85 ALA A CA 1
ATOM 663 C C . ALA A 1 85 ? -20.702 6.690 21.875 1.00 96.50 85 ALA A C 1
ATOM 665 O O . ALA A 1 85 ? -20.987 6.310 20.735 1.00 96.50 85 ALA A O 1
ATOM 666 N N . ARG A 1 86 ? -20.359 7.960 22.130 1.00 97.00 86 ARG A N 1
ATOM 667 C CA . ARG A 1 86 ? -20.180 8.980 21.088 1.00 97.00 86 ARG A CA 1
ATOM 668 C C . ARG A 1 86 ? -19.010 8.631 20.168 1.00 97.00 86 ARG A C 1
ATOM 670 O O . ARG A 1 86 ? -19.181 8.652 18.951 1.00 97.00 86 ARG A O 1
ATOM 677 N N . LEU A 1 87 ? -17.863 8.259 20.735 1.00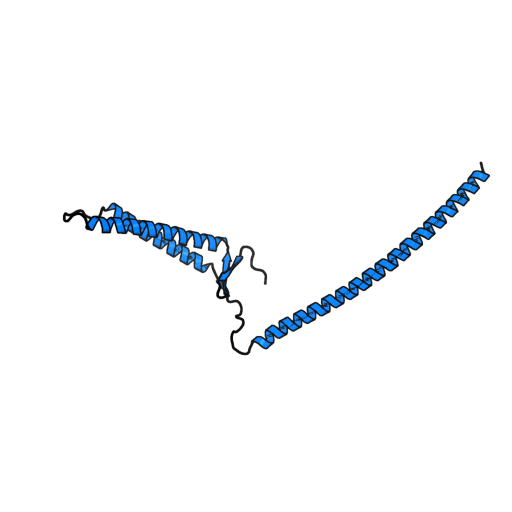 96.31 87 LEU A N 1
ATOM 678 C CA . LEU A 1 87 ? -16.660 7.882 19.990 1.00 96.31 87 LEU A CA 1
ATOM 679 C C . LEU A 1 87 ? -16.877 6.619 19.152 1.00 96.31 87 LEU A C 1
ATOM 681 O O . LEU A 1 87 ? -16.465 6.586 17.998 1.00 96.31 87 LEU A O 1
ATOM 685 N N . LEU A 1 88 ? -17.597 5.616 19.668 1.00 94.69 88 LEU A N 1
ATOM 686 C CA . LEU A 1 88 ? -17.928 4.391 18.928 1.00 94.69 88 LEU A CA 1
ATOM 687 C C . LEU A 1 88 ? -18.678 4.653 17.612 1.00 94.69 88 LEU A C 1
ATOM 689 O O . LEU A 1 88 ? -18.504 3.894 16.661 1.00 94.69 88 LEU A O 1
ATOM 693 N N . LYS A 1 89 ? -19.467 5.732 17.524 1.00 94.06 89 LYS A N 1
ATOM 694 C CA . LYS A 1 89 ? -20.170 6.131 16.289 1.00 94.06 89 LYS A CA 1
ATOM 695 C C . LYS A 1 89 ? -19.226 6.642 15.195 1.00 94.06 89 LYS A C 1
ATOM 697 O O . LYS A 1 89 ? -19.636 6.711 14.041 1.00 94.06 89 LYS A O 1
ATOM 702 N N . LEU A 1 90 ? -17.988 7.001 15.543 1.00 93.56 90 LEU A N 1
ATOM 703 C CA . LEU A 1 90 ? -16.954 7.445 14.601 1.00 93.56 90 LEU A CA 1
ATOM 704 C C . LEU A 1 90 ? -16.193 6.266 13.973 1.00 93.56 90 LEU A C 1
ATOM 706 O O . LEU A 1 90 ? -15.458 6.446 13.002 1.00 93.56 90 LEU A O 1
ATOM 710 N N . LEU A 1 91 ? -16.383 5.051 14.499 1.00 91.38 91 LEU A N 1
ATOM 711 C CA . LEU A 1 91 ? -15.788 3.834 13.962 1.00 91.38 91 LEU A CA 1
ATOM 712 C C . LEU A 1 91 ? -16.764 3.105 13.036 1.00 91.38 91 LEU A C 1
ATOM 714 O O . LEU A 1 91 ? -17.922 2.854 13.363 1.00 91.38 91 LEU A O 1
ATOM 718 N N . TRP A 1 92 ? -16.253 2.680 11.886 1.00 88.31 92 TRP A N 1
ATOM 719 C CA . TRP A 1 92 ? -17.020 1.999 10.852 1.00 88.31 92 TRP A CA 1
ATOM 720 C C . TRP A 1 92 ? -16.645 0.528 10.814 1.00 88.31 92 TRP A C 1
ATOM 722 O O . TRP A 1 92 ? -15.482 0.178 10.617 1.00 88.31 92 TRP A O 1
ATOM 732 N N . ARG A 1 93 ? -17.628 -0.363 10.961 1.00 86.81 93 ARG A N 1
ATOM 733 C CA . ARG A 1 93 ? -17.407 -1.790 10.706 1.00 86.81 93 ARG A CA 1
ATOM 734 C C . ARG A 1 93 ? -17.230 -1.995 9.212 1.00 86.81 93 ARG A C 1
ATOM 736 O O . ARG A 1 93 ? -18.107 -1.660 8.422 1.00 86.81 93 ARG A O 1
ATOM 743 N N . VAL A 1 94 ? -16.105 -2.588 8.846 1.00 79.12 94 VAL A N 1
ATOM 744 C CA . VAL A 1 94 ? -15.821 -2.984 7.476 1.00 79.12 94 VAL A CA 1
ATOM 745 C C . VAL A 1 94 ? -15.928 -4.497 7.420 1.00 79.12 94 VAL A C 1
ATOM 747 O O . VAL A 1 94 ? -15.154 -5.230 8.035 1.00 79.12 94 VAL A O 1
ATOM 750 N N . SER A 1 95 ? -16.909 -4.982 6.675 1.00 67.19 95 SER A N 1
ATOM 751 C CA . SER A 1 95 ? -16.865 -6.352 6.192 1.00 67.19 95 SER A CA 1
ATOM 752 C C . SER A 1 95 ? -15.994 -6.328 4.948 1.00 67.19 95 SER A C 1
ATOM 754 O O . SER A 1 95 ? -16.368 -5.723 3.943 1.00 67.19 95 SER A O 1
ATOM 756 N N . LEU A 1 96 ? -14.827 -6.975 4.991 1.00 61.50 96 LEU A N 1
ATOM 757 C CA . LEU A 1 96 ? -14.247 -7.428 3.731 1.00 61.50 96 LEU A CA 1
ATOM 758 C C . LEU A 1 96 ? -15.304 -8.316 3.059 1.00 61.50 96 LEU A C 1
ATOM 760 O O . LEU A 1 96 ? -16.004 -9.026 3.791 1.00 61.50 96 LEU A O 1
ATOM 764 N N . PRO A 1 97 ? -15.468 -8.279 1.722 1.00 55.47 97 PRO A N 1
ATOM 765 C CA . PRO A 1 97 ? -16.298 -9.267 1.050 1.00 55.47 97 PRO A CA 1
ATOM 766 C C . PRO A 1 97 ? -15.790 -10.626 1.518 1.00 55.47 97 PRO A C 1
ATOM 768 O O . PRO A 1 97 ? -14.640 -10.985 1.251 1.00 55.47 97 PRO A O 1
ATOM 771 N N . LEU A 1 98 ? -16.597 -11.300 2.346 1.00 46.97 98 LEU A N 1
ATOM 772 C CA . LEU A 1 98 ? -16.225 -12.588 2.896 1.00 46.97 98 LEU A CA 1
ATOM 773 C C . LEU A 1 98 ? -15.870 -13.443 1.688 1.00 46.97 98 LEU A C 1
ATOM 775 O O . LEU A 1 98 ? -16.677 -13.571 0.766 1.00 46.97 98 LEU A O 1
ATOM 779 N N . LYS A 1 99 ? -14.675 -14.042 1.691 1.00 49.84 99 LYS A N 1
ATOM 780 C CA . LYS A 1 99 ? -14.499 -15.274 0.933 1.00 49.84 99 LYS A CA 1
ATOM 781 C C . LYS A 1 99 ? -15.605 -16.181 1.440 1.00 49.84 99 LYS A C 1
ATOM 783 O O . LYS A 1 99 ? -15.564 -16.575 2.603 1.00 49.84 99 LYS A O 1
ATOM 788 N N . ALA A 1 100 ? -16.629 -16.378 0.616 1.00 45.22 100 ALA A N 1
ATOM 789 C CA . ALA A 1 100 ? -17.758 -17.224 0.930 1.00 45.22 100 ALA A CA 1
ATOM 790 C C . ALA A 1 100 ? -17.201 -18.608 1.256 1.00 45.22 100 ALA A C 1
ATOM 792 O O . ALA A 1 100 ? -16.841 -19.393 0.380 1.00 45.22 100 ALA A O 1
ATOM 793 N N . VAL A 1 101 ? -17.073 -18.868 2.550 1.00 52.03 101 VAL A N 1
ATOM 794 C CA . VAL A 1 101 ? -17.010 -20.204 3.099 1.00 52.03 101 VAL A CA 1
ATOM 795 C C . VAL A 1 101 ? -18.407 -20.757 2.823 1.00 52.03 101 VAL A C 1
ATOM 797 O O . VAL A 1 101 ? -19.363 -20.435 3.517 1.00 52.03 101 VAL A O 1
ATOM 800 N N . HIS A 1 102 ? -18.490 -21.501 1.717 1.00 47.56 102 HIS A N 1
ATOM 801 C CA . HIS A 1 102 ? -19.647 -22.224 1.177 1.00 47.56 102 HIS A CA 1
ATOM 802 C C . HIS A 1 102 ? -20.676 -21.388 0.387 1.00 47.56 102 HIS A C 1
ATOM 804 O O . HIS A 1 102 ? -21.447 -20.616 0.944 1.00 47.56 102 HIS A O 1
ATOM 810 N N . GLY A 1 103 ? -20.723 -21.614 -0.936 1.00 43.00 103 GLY A N 1
ATOM 811 C CA . GLY A 1 103 ? -21.844 -21.209 -1.797 1.00 43.00 103 GLY A CA 1
ATOM 812 C C . GLY A 1 103 ? -21.447 -20.499 -3.095 1.00 43.00 103 GLY A C 1
ATOM 813 O O . GLY A 1 103 ? -21.478 -19.279 -3.173 1.00 43.00 103 GLY A O 1
ATOM 814 N N . THR A 1 104 ? -21.077 -21.281 -4.115 1.00 50.09 104 THR A N 1
ATOM 815 C CA . THR A 1 104 ? -21.304 -21.044 -5.565 1.00 50.09 104 THR A CA 1
ATOM 816 C C . THR A 1 104 ? -20.877 -19.738 -6.269 1.00 50.09 104 THR A C 1
ATOM 818 O O . THR A 1 104 ? -21.020 -19.675 -7.485 1.00 50.09 104 THR A O 1
ATOM 821 N N . THR A 1 105 ? -20.286 -18.729 -5.619 1.00 50.69 105 THR A N 1
ATOM 822 C CA . THR A 1 105 ? -19.875 -17.465 -6.288 1.00 50.69 105 THR A CA 1
ATOM 823 C C . THR A 1 105 ? -18.359 -17.260 -6.417 1.00 50.69 105 THR A C 1
ATOM 825 O O . THR A 1 105 ? -17.915 -16.301 -7.042 1.00 50.69 105 THR A O 1
ATOM 828 N N . HIS A 1 106 ? -17.538 -18.183 -5.899 1.00 50.53 106 HIS A N 1
ATOM 829 C CA . HIS A 1 106 ? -16.069 -18.063 -5.890 1.00 50.53 106 HIS A CA 1
ATOM 830 C C . HIS A 1 106 ? -15.414 -18.203 -7.281 1.00 50.53 106 HIS A C 1
ATOM 832 O O . HIS A 1 106 ? -14.280 -17.771 -7.473 1.00 50.53 106 HIS A O 1
ATOM 838 N N . GLY A 1 107 ? -16.099 -18.794 -8.264 1.00 56.19 107 GLY A N 1
ATOM 839 C CA . GLY A 1 107 ? -15.517 -19.029 -9.588 1.00 56.19 107 GLY A CA 1
ATOM 840 C C . GLY A 1 107 ? -15.232 -17.741 -10.363 1.00 56.19 107 GLY A C 1
ATOM 841 O O . GLY A 1 107 ? -14.162 -17.591 -10.933 1.00 56.19 107 GLY A O 1
ATOM 842 N N . THR A 1 108 ? -16.148 -16.773 -10.358 1.00 58.56 108 THR A N 1
ATOM 843 C CA . THR A 1 108 ? -16.085 -15.630 -11.286 1.00 58.56 108 THR A CA 1
ATOM 844 C C . THR A 1 108 ? -15.093 -14.542 -10.869 1.00 58.56 108 THR A C 1
ATOM 846 O O . THR A 1 108 ? -14.4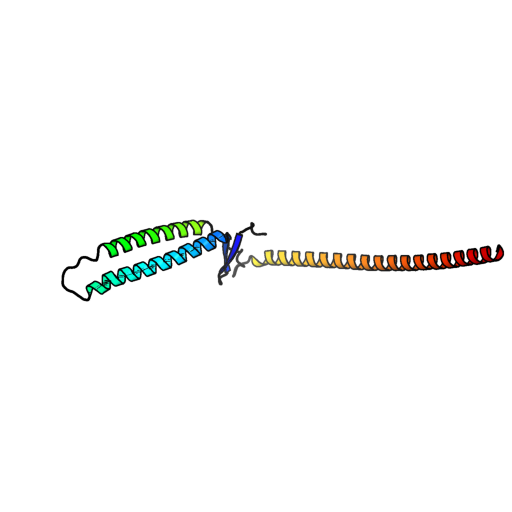24 -13.969 -11.728 1.00 58.56 108 THR A O 1
ATOM 849 N N . GLN A 1 109 ? -14.949 -14.258 -9.570 1.00 58.72 109 GLN A N 1
ATOM 850 C CA . GLN A 1 109 ? -14.003 -13.239 -9.088 1.00 58.72 109 GLN A CA 1
ATOM 851 C C . GLN A 1 109 ? -12.548 -13.735 -9.105 1.00 58.72 109 GLN A C 1
ATOM 853 O O . GLN A 1 109 ? -11.650 -12.979 -9.480 1.00 58.72 109 GLN A O 1
ATOM 858 N N . ASP A 1 110 ? -12.318 -14.997 -8.732 1.00 70.94 110 ASP A N 1
ATOM 859 C CA . ASP A 1 110 ? -11.000 -15.639 -8.816 1.00 70.94 110 ASP A CA 1
ATOM 860 C C . ASP A 1 110 ? -10.528 -15.729 -10.275 1.00 70.94 110 ASP A C 1
ATOM 862 O O . ASP A 1 110 ? -9.380 -15.408 -10.582 1.00 70.94 110 ASP A O 1
ATOM 866 N N . GLU A 1 111 ? -11.441 -16.043 -11.198 1.00 78.62 111 GLU A N 1
ATOM 867 C CA . GLU A 1 111 ? -11.146 -16.069 -12.631 1.00 78.62 111 GLU A CA 1
ATOM 868 C C . GLU A 1 111 ? -10.818 -14.674 -13.184 1.00 78.62 111 GLU A C 1
ATOM 870 O O . GLU A 1 111 ? -9.856 -14.513 -13.934 1.00 78.62 111 GLU A O 1
ATOM 875 N N . GLY A 1 112 ? -11.538 -13.633 -12.749 1.00 84.44 112 GLY A N 1
ATOM 876 C CA . GLY A 1 112 ? -11.227 -12.247 -13.113 1.00 84.44 112 GLY A CA 1
ATOM 877 C C . GLY A 1 112 ? -9.838 -11.800 -12.639 1.00 84.44 112 GLY A C 1
ATOM 878 O O . GLY A 1 112 ? -9.093 -11.170 -13.392 1.00 84.44 112 GLY A O 1
ATOM 879 N N . MET A 1 113 ? -9.447 -12.171 -11.415 1.00 83.88 113 MET A N 1
ATOM 880 C CA . MET A 1 113 ? -8.105 -11.884 -10.892 1.00 83.88 113 MET A CA 1
ATOM 881 C C . MET A 1 113 ? -7.019 -12.673 -11.631 1.00 83.88 113 MET A C 1
ATOM 883 O O . MET A 1 113 ? -5.968 -12.113 -11.947 1.00 83.88 113 MET A O 1
ATOM 887 N N . LYS A 1 114 ? -7.266 -13.948 -11.954 1.00 89.31 114 LYS A N 1
ATOM 888 C CA . LYS A 1 114 ? -6.354 -14.775 -12.759 1.00 89.31 114 LYS A CA 1
ATOM 889 C C . LYS A 1 114 ? -6.164 -14.212 -14.166 1.00 89.31 114 LYS A C 1
ATOM 891 O O . LYS A 1 114 ? -5.025 -14.117 -14.627 1.00 89.31 114 LYS A O 1
ATOM 896 N N . ALA A 1 115 ? -7.243 -13.783 -14.820 1.00 92.56 115 ALA A N 1
ATOM 897 C CA . ALA A 1 115 ? -7.194 -13.155 -16.136 1.00 92.56 115 ALA A CA 1
ATOM 898 C C . ALA A 1 115 ? -6.387 -11.849 -16.110 1.00 92.56 115 ALA A C 1
ATOM 900 O O . ALA A 1 115 ? -5.538 -11.619 -16.975 1.00 92.56 115 ALA A O 1
ATOM 901 N N . GLU A 1 116 ? -6.585 -11.019 -15.084 1.00 93.12 116 GLU A N 1
ATOM 902 C CA . GLU A 1 116 ? -5.828 -9.779 -14.914 1.00 93.12 116 GLU A CA 1
ATOM 903 C C . GLU A 1 116 ? -4.340 -10.050 -14.658 1.00 93.12 116 GLU A C 1
ATOM 905 O O . GLU A 1 116 ? -3.471 -9.419 -15.261 1.00 93.12 116 GLU A O 1
ATOM 910 N N . LEU A 1 117 ? -4.026 -11.049 -13.834 1.00 95.81 117 LEU A N 1
ATOM 911 C CA . LEU A 1 117 ? -2.654 -11.463 -13.558 1.00 95.81 117 LEU A CA 1
ATOM 912 C C . LEU A 1 117 ? -1.959 -11.995 -14.822 1.00 95.81 117 LEU A C 1
ATOM 914 O O . LEU A 1 117 ? -0.802 -11.658 -15.083 1.00 95.81 117 LEU A O 1
ATOM 918 N N . PHE A 1 118 ? -2.668 -12.762 -15.652 1.00 96.94 118 PHE A N 1
ATOM 919 C CA . PHE A 1 118 ? -2.170 -13.204 -16.955 1.00 96.94 118 PHE A CA 1
ATOM 920 C C . PHE A 1 118 ? -1.924 -12.023 -17.905 1.00 96.94 118 PHE A C 1
ATOM 922 O O . PHE A 1 118 ? -0.858 -11.925 -18.518 1.00 96.94 118 PHE A O 1
ATOM 929 N N . ARG A 1 119 ? -2.869 -11.081 -17.987 1.00 97.81 119 ARG A N 1
ATOM 930 C CA . ARG A 1 119 ? -2.748 -9.867 -18.806 1.00 97.81 119 ARG A CA 1
ATOM 931 C C . ARG A 1 119 ? -1.543 -9.022 -18.391 1.00 97.81 119 ARG A C 1
ATOM 933 O O . ARG A 1 119 ? -0.808 -8.539 -19.253 1.00 97.81 119 ARG A O 1
ATOM 940 N N . LEU A 1 120 ? -1.324 -8.858 -17.087 1.00 98.12 120 LEU A N 1
ATOM 941 C CA . LEU A 1 120 ? -0.178 -8.128 -16.545 1.00 98.12 120 LEU A CA 1
ATOM 942 C C . LEU A 1 120 ? 1.142 -8.838 -16.849 1.00 98.12 120 LEU A C 1
ATOM 944 O O . LEU A 1 120 ? 2.074 -8.187 -17.316 1.00 98.12 120 LEU A O 1
ATOM 948 N N . ARG A 1 121 ? 1.215 -10.165 -16.683 1.00 98.00 121 ARG A N 1
ATOM 949 C CA . ARG A 1 121 ? 2.399 -10.953 -17.071 1.00 98.00 121 ARG A CA 1
ATOM 950 C C . ARG A 1 121 ? 2.713 -10.829 -18.562 1.00 98.00 121 ARG A C 1
ATOM 952 O O . ARG A 1 121 ? 3.872 -10.646 -18.924 1.00 98.00 121 ARG A O 1
ATOM 959 N N . LYS A 1 122 ? 1.693 -10.865 -19.426 1.00 98.31 122 LYS A N 1
ATOM 960 C CA . LYS A 1 122 ? 1.861 -10.661 -20.872 1.00 98.31 122 LYS A CA 1
ATOM 961 C C . LYS A 1 122 ? 2.437 -9.276 -21.177 1.00 98.31 122 LYS A C 1
ATOM 963 O O . LYS A 1 122 ? 3.429 -9.178 -21.893 1.00 98.31 122 LYS A O 1
ATOM 968 N N . LYS A 1 123 ? 1.865 -8.221 -20.587 1.00 98.38 123 LYS A N 1
ATOM 969 C CA . LYS A 1 123 ? 2.372 -6.848 -20.738 1.00 98.38 123 LYS A CA 1
ATOM 970 C C . LYS A 1 123 ? 3.806 -6.699 -20.242 1.00 98.38 123 LYS A C 1
ATOM 972 O O . LYS A 1 123 ? 4.597 -6.034 -20.901 1.00 98.38 123 LYS A O 1
ATOM 977 N N . LEU A 1 124 ? 4.143 -7.314 -19.109 1.00 98.56 124 LEU A N 1
ATOM 978 C CA . LEU A 1 124 ? 5.501 -7.289 -18.571 1.00 98.56 124 LEU A CA 1
ATOM 979 C C . LEU A 1 124 ? 6.486 -7.927 -19.559 1.00 98.56 124 LEU A C 1
ATOM 981 O O . LEU A 1 124 ? 7.467 -7.290 -19.925 1.00 98.56 124 LEU A O 1
ATOM 985 N N . SER A 1 125 ? 6.160 -9.108 -20.093 1.00 98.44 125 SER A N 1
ATOM 986 C CA . SER A 1 125 ? 6.994 -9.784 -21.095 1.00 98.44 125 SER A CA 1
ATOM 987 C C . SER A 1 125 ? 7.157 -8.971 -22.388 1.00 98.44 125 SER A C 1
ATOM 989 O O . SER A 1 125 ? 8.234 -8.941 -22.985 1.00 98.44 125 SER A O 1
ATOM 991 N N . GLU A 1 126 ? 6.108 -8.276 -22.835 1.00 98.44 126 GLU A N 1
ATOM 992 C CA . GLU A 1 126 ? 6.190 -7.370 -23.987 1.00 98.44 126 GLU A CA 1
ATOM 993 C C . GLU A 1 126 ? 7.130 -6.185 -23.721 1.00 98.44 126 GLU A C 1
ATOM 995 O O . GLU A 1 126 ? 7.896 -5.801 -24.607 1.00 98.44 126 GLU A O 1
ATOM 1000 N N . GLN A 1 127 ? 7.098 -5.616 -22.512 1.00 98.56 127 GLN A N 1
ATOM 1001 C CA . GLN A 1 127 ? 7.999 -4.531 -22.112 1.00 98.56 127 GLN A CA 1
ATOM 1002 C C . GLN A 1 127 ? 9.448 -5.011 -21.985 1.00 98.56 127 GLN A C 1
ATOM 1004 O O . GLN A 1 127 ? 10.344 -4.345 -22.494 1.00 98.56 127 GLN A O 1
ATOM 1009 N N . GLU A 1 128 ? 9.684 -6.185 -21.399 1.00 98.44 128 GLU A N 1
ATOM 1010 C CA . GLU A 1 128 ? 11.018 -6.795 -21.300 1.00 98.44 128 GLU A CA 1
ATOM 1011 C C . GLU A 1 128 ? 11.634 -7.036 -22.683 1.00 98.44 128 GLU A C 1
ATOM 1013 O O . GLU A 1 128 ? 12.794 -6.699 -22.917 1.00 98.44 128 GLU A O 1
ATOM 1018 N N . LYS A 1 129 ? 10.846 -7.546 -23.639 1.00 98.50 129 LYS A N 1
ATOM 1019 C CA . LYS A 1 129 ? 11.297 -7.733 -25.028 1.00 98.50 129 LYS A CA 1
ATOM 1020 C C . LYS A 1 129 ? 11.671 -6.409 -25.690 1.00 98.50 129 LYS A C 1
ATOM 1022 O O . LYS A 1 129 ? 12.727 -6.323 -26.312 1.00 98.50 129 LYS A O 1
ATOM 1027 N N . LYS A 1 130 ? 10.832 -5.376 -25.545 1.00 98.44 130 LYS A N 1
ATOM 1028 C CA . LYS A 1 130 ? 11.118 -4.037 -26.085 1.00 98.44 130 LYS A CA 1
ATOM 1029 C C . LYS A 1 130 ? 12.384 -3.448 -25.473 1.00 98.44 130 LYS A C 1
ATOM 1031 O O . LYS A 1 130 ? 13.235 -2.962 -26.209 1.00 98.44 130 LYS A O 1
ATOM 1036 N N . LEU A 1 131 ? 12.529 -3.540 -24.152 1.00 98.69 131 LEU A N 1
ATOM 1037 C CA . LEU A 1 131 ? 13.712 -3.072 -23.438 1.00 98.69 131 LEU A CA 1
ATOM 1038 C C . LEU A 1 131 ? 14.976 -3.769 -23.949 1.00 98.69 131 LEU A C 1
ATOM 1040 O O . LEU A 1 131 ? 15.951 -3.098 -24.275 1.00 98.69 131 LEU A O 1
ATOM 1044 N N . HIS A 1 132 ? 14.941 -5.095 -24.095 1.00 98.62 132 HIS A N 1
ATOM 1045 C CA . HIS A 1 132 ? 16.072 -5.869 -24.610 1.00 98.62 132 HIS A CA 1
ATOM 1046 C C . HIS A 1 132 ? 16.476 -5.448 -26.027 1.00 98.62 132 HIS A C 1
ATOM 1048 O O . HIS A 1 132 ? 17.661 -5.284 -26.316 1.00 98.62 132 HIS A O 1
ATOM 1054 N N . SER A 1 133 ? 15.500 -5.221 -26.911 1.00 98.38 133 SER A N 1
ATOM 1055 C CA . SER A 1 133 ? 15.754 -4.703 -28.260 1.00 98.38 133 SER A CA 1
ATOM 1056 C C . SER A 1 133 ? 16.387 -3.311 -28.235 1.00 98.38 133 SER A C 1
ATOM 1058 O O . SER A 1 133 ? 17.356 -3.075 -28.955 1.00 98.38 133 SER A O 1
ATOM 1060 N N . THR A 1 134 ? 15.892 -2.409 -27.385 1.00 98.69 134 THR A N 1
ATOM 1061 C CA . THR A 1 134 ? 16.452 -1.059 -27.237 1.00 98.69 134 THR A CA 1
ATOM 1062 C C . THR A 1 134 ? 17.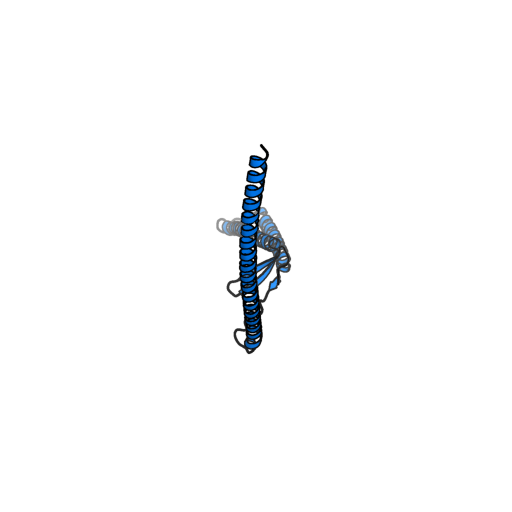883 -1.095 -26.711 1.00 98.69 134 THR A C 1
ATOM 1064 O O . THR A 1 134 ? 18.735 -0.385 -27.235 1.00 98.69 134 THR A O 1
ATOM 1067 N N . VAL A 1 135 ? 18.181 -1.948 -25.725 1.00 98.69 135 VAL A N 1
ATOM 1068 C CA . VAL A 1 135 ? 19.542 -2.119 -25.190 1.00 98.69 135 VAL A CA 1
ATOM 1069 C C . VAL A 1 135 ? 20.500 -2.612 -26.274 1.00 98.69 135 VAL A C 1
ATOM 1071 O O . VAL A 1 135 ? 21.594 -2.069 -26.415 1.00 98.69 135 VAL A O 1
ATOM 1074 N N . LYS A 1 136 ? 20.088 -3.595 -27.086 1.00 9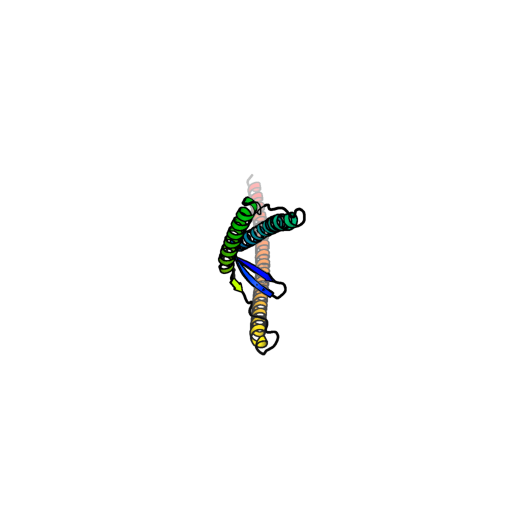8.50 136 LYS A N 1
ATOM 1075 C CA . LYS A 1 136 ? 20.899 -4.073 -28.217 1.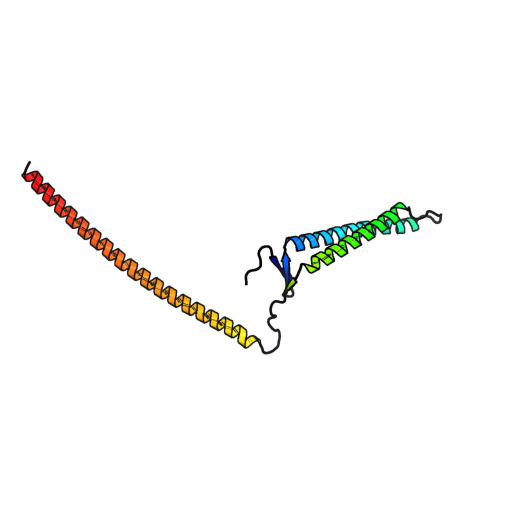00 98.50 136 LYS A CA 1
ATOM 1076 C C . LYS A 1 136 ? 21.167 -2.973 -29.240 1.00 98.50 136 LYS A C 1
ATOM 1078 O O . LYS A 1 136 ? 22.309 -2.808 -29.656 1.00 98.50 136 LYS A O 1
ATOM 1083 N N . LEU A 1 137 ? 20.138 -2.212 -29.615 1.00 98.62 137 LEU A N 1
ATOM 1084 C CA . LEU A 1 137 ? 20.286 -1.098 -30.550 1.00 98.62 137 LEU A CA 1
ATOM 1085 C C . LEU A 1 137 ? 21.229 -0.025 -29.995 1.00 98.62 137 LEU A C 1
ATOM 1087 O O . LEU A 1 137 ? 22.120 0.424 -30.706 1.00 98.62 137 LEU A O 1
ATOM 1091 N N . LEU A 1 138 ? 21.067 0.352 -28.723 1.00 98.69 138 LEU A N 1
ATOM 1092 C CA . LEU A 1 138 ? 21.944 1.306 -28.047 1.00 98.69 138 LEU A CA 1
ATOM 1093 C C . LEU A 1 138 ? 23.402 0.834 -28.089 1.00 98.69 138 LEU A C 1
ATOM 1095 O O . LEU A 1 138 ? 24.287 1.621 -28.411 1.00 98.69 138 LEU A O 1
ATOM 1099 N N . HIS A 1 139 ? 23.644 -0.448 -27.807 1.00 98.62 139 HIS A N 1
ATOM 1100 C CA . HIS A 1 139 ? 24.982 -1.027 -27.845 1.00 98.62 139 HIS A CA 1
ATOM 1101 C C . HIS A 1 139 ? 25.602 -0.948 -29.247 1.00 98.62 139 HIS A C 1
ATOM 1103 O O . HIS A 1 139 ? 26.726 -0.472 -29.384 1.00 98.62 139 HIS A O 1
ATOM 1109 N N . SER A 1 140 ? 24.862 -1.332 -30.292 1.00 98.56 140 SER A N 1
ATOM 1110 C CA . SER A 1 140 ? 25.333 -1.224 -31.680 1.00 98.56 140 SER A CA 1
ATOM 1111 C C . SER A 1 140 ? 25.610 0.223 -32.094 1.00 98.56 140 SER A C 1
ATOM 1113 O O . SER A 1 140 ? 26.632 0.499 -32.718 1.00 98.56 140 SER A O 1
ATOM 1115 N N . THR A 1 141 ? 24.737 1.160 -31.715 1.00 98.56 141 THR A N 1
ATOM 1116 C CA . THR A 1 141 ? 24.934 2.588 -31.994 1.00 98.56 141 THR A CA 1
ATOM 1117 C C . THR A 1 141 ? 26.161 3.134 -31.267 1.00 98.56 141 THR A C 1
ATOM 1119 O O . THR A 1 141 ? 26.933 3.884 -31.859 1.00 98.56 141 THR A O 1
ATOM 1122 N N . ASN A 1 142 ? 26.384 2.739 -30.011 1.00 98.56 142 ASN A N 1
ATOM 1123 C CA . ASN A 1 142 ? 27.559 3.171 -29.260 1.00 98.56 142 ASN A CA 1
ATOM 1124 C C . ASN A 1 142 ? 28.856 2.587 -29.845 1.00 98.56 142 ASN A C 1
ATOM 1126 O O . ASN A 1 142 ? 29.831 3.312 -29.994 1.00 98.56 142 ASN A O 1
ATOM 1130 N N . GLN A 1 143 ? 28.847 1.323 -30.275 1.00 98.62 143 GLN A N 1
ATOM 1131 C CA . GLN A 1 143 ? 29.993 0.714 -30.956 1.00 98.62 143 GLN A CA 1
ATOM 1132 C C . GLN A 1 143 ? 30.317 1.423 -32.280 1.00 98.62 143 GLN A C 1
ATOM 1134 O O . GLN A 1 143 ? 31.481 1.667 -32.594 1.00 98.62 143 GLN A O 1
ATOM 1139 N N . LEU A 1 144 ? 29.296 1.783 -33.065 1.00 98.50 144 LEU A N 1
ATOM 1140 C CA . LEU A 1 144 ? 29.490 2.568 -34.285 1.00 98.50 144 LEU A CA 1
ATOM 1141 C C . LEU A 1 144 ? 30.101 3.937 -33.968 1.00 98.50 144 LEU A C 1
ATOM 1143 O O . LEU A 1 144 ? 31.044 4.352 -34.637 1.00 98.50 144 LEU A O 1
ATOM 1147 N N . LYS A 1 145 ? 29.589 4.608 -32.932 1.00 98.69 145 LYS A N 1
ATOM 1148 C CA . LYS A 1 145 ? 30.108 5.892 -32.459 1.00 98.69 145 LYS A CA 1
ATOM 1149 C C . LYS A 1 145 ? 31.590 5.782 -32.069 1.00 98.69 145 LYS A C 1
ATOM 1151 O O . LYS A 1 145 ? 32.387 6.571 -32.560 1.00 98.69 145 LYS A O 1
ATOM 1156 N N . GLU A 1 146 ? 31.967 4.789 -31.268 1.00 98.50 146 GLU A N 1
ATOM 1157 C CA . GLU A 1 146 ? 33.361 4.549 -30.856 1.00 98.50 146 GLU A CA 1
ATOM 1158 C C . GLU A 1 146 ? 34.280 4.285 -32.061 1.00 98.50 146 GLU A C 1
ATOM 1160 O O . GLU A 1 146 ? 35.373 4.845 -32.158 1.00 98.50 146 GLU A O 1
ATOM 1165 N N . ASN A 1 147 ? 33.820 3.489 -33.031 1.00 98.56 147 ASN A N 1
ATOM 1166 C CA . ASN A 1 147 ? 34.570 3.240 -34.262 1.00 98.56 147 ASN A CA 1
ATOM 1167 C C . ASN A 1 147 ? 34.766 4.522 -35.085 1.00 98.56 147 ASN A C 1
ATOM 1169 O O . ASN A 1 147 ? 35.852 4.752 -35.616 1.00 98.56 147 ASN A O 1
ATOM 1173 N N . MET A 1 148 ? 33.736 5.367 -35.187 1.00 98.62 148 MET A N 1
ATOM 1174 C CA . MET A 1 148 ? 33.836 6.655 -35.876 1.00 98.62 148 MET A CA 1
ATOM 1175 C C . MET A 1 148 ? 34.783 7.615 -35.157 1.00 98.62 148 MET A C 1
ATOM 1177 O O . MET A 1 148 ? 35.606 8.249 -35.814 1.00 98.62 148 MET A O 1
ATOM 1181 N N . GLU A 1 149 ? 34.712 7.699 -33.827 1.00 98.44 149 GLU A N 1
ATOM 1182 C CA . GLU A 1 149 ? 35.636 8.505 -33.021 1.00 98.44 149 GLU A CA 1
ATOM 1183 C C . GLU A 1 149 ? 37.085 8.080 -33.268 1.00 98.44 149 GLU A C 1
ATOM 1185 O O . GLU A 1 149 ? 37.938 8.935 -33.501 1.00 98.44 149 GLU A O 1
ATOM 1190 N N . LYS A 1 150 ? 37.354 6.770 -33.326 1.00 98.56 150 LYS A N 1
ATOM 1191 C CA . LYS A 1 150 ? 38.686 6.253 -33.651 1.00 98.56 150 LYS A CA 1
ATOM 1192 C C . LYS A 1 150 ? 39.164 6.708 -35.034 1.00 98.56 150 LYS A C 1
ATOM 1194 O O . LYS A 1 150 ? 40.267 7.230 -35.147 1.00 98.56 150 LYS A O 1
ATOM 1199 N N . VAL A 1 151 ? 38.335 6.561 -36.072 1.00 98.50 151 VAL A N 1
ATOM 1200 C CA . VAL A 1 151 ? 38.686 6.991 -37.441 1.00 98.50 151 VAL A CA 1
ATOM 1201 C C . VAL A 1 151 ? 38.968 8.494 -37.497 1.00 98.50 151 VAL A C 1
ATOM 1203 O O . VAL A 1 151 ? 39.919 8.920 -38.150 1.00 98.50 151 VAL A O 1
ATOM 1206 N N . ILE A 1 152 ? 38.167 9.303 -36.799 1.00 98.44 152 ILE A N 1
ATOM 1207 C CA . ILE A 1 152 ? 38.370 10.753 -36.723 1.00 98.44 152 ILE A CA 1
ATOM 1208 C C . ILE A 1 152 ? 39.706 11.070 -36.043 1.00 98.44 152 ILE A C 1
ATOM 1210 O O . ILE A 1 152 ? 40.470 11.880 -36.565 1.00 98.44 152 ILE A O 1
ATOM 1214 N N . ILE A 1 153 ? 40.010 10.425 -34.913 1.00 98.62 153 ILE A N 1
ATOM 1215 C CA . ILE A 1 153 ? 41.276 10.609 -34.189 1.00 98.62 153 ILE A CA 1
ATOM 1216 C C . ILE A 1 153 ? 42.469 10.225 -35.072 1.00 98.62 153 ILE A C 1
ATOM 1218 O O . ILE A 1 153 ? 43.410 11.011 -35.186 1.00 98.62 153 ILE A O 1
ATOM 1222 N N . ASP A 1 154 ? 42.413 9.068 -35.736 1.00 98.56 154 ASP A N 1
ATOM 1223 C CA . ASP A 1 154 ? 43.476 8.591 -36.626 1.00 98.56 154 ASP A CA 1
ATOM 1224 C C . ASP A 1 154 ? 43.716 9.594 -37.775 1.00 98.56 154 ASP A C 1
ATOM 1226 O O . ASP A 1 154 ? 44.857 9.952 -38.080 1.00 98.56 154 ASP A O 1
ATOM 1230 N N . GLN A 1 155 ? 42.644 10.132 -38.370 1.00 98.50 155 GLN A N 1
ATOM 1231 C CA . GLN A 1 155 ? 42.747 11.133 -39.433 1.00 98.50 155 GLN A CA 1
ATOM 1232 C C . GLN A 1 155 ? 43.301 12.475 -38.933 1.00 98.50 155 GLN A C 1
ATOM 1234 O O . GLN A 1 155 ? 44.098 13.116 -39.627 1.00 98.50 155 GLN A O 1
ATOM 1239 N N . LEU A 1 156 ? 42.904 12.919 -37.738 1.00 98.56 156 LEU A N 1
ATOM 1240 C CA . LEU A 1 156 ? 43.447 14.128 -37.117 1.00 98.56 156 LEU A CA 1
ATOM 1241 C C . LEU A 1 156 ? 44.944 13.979 -36.823 1.00 98.56 156 LEU A C 1
ATOM 1243 O O . LEU A 1 156 ? 45.700 14.908 -37.105 1.00 98.56 156 LEU A O 1
ATOM 1247 N N . ALA A 1 157 ? 45.384 12.815 -36.336 1.00 98.38 157 ALA A N 1
ATOM 1248 C CA . ALA A 1 157 ? 46.796 12.528 -36.092 1.00 98.38 157 ALA A CA 1
ATOM 1249 C C . ALA A 1 157 ? 47.619 12.581 -37.389 1.00 98.38 157 ALA A C 1
ATOM 1251 O O . ALA A 1 157 ? 48.620 13.295 -37.454 1.00 98.38 157 ALA A O 1
ATOM 1252 N N . LEU A 1 158 ? 47.149 11.922 -38.456 1.00 98.31 158 LEU A N 1
ATOM 1253 C CA . LEU A 1 158 ? 47.803 11.970 -39.770 1.00 98.31 158 LEU A CA 1
ATOM 1254 C C . LEU A 1 158 ? 47.887 13.400 -40.315 1.00 98.31 158 LEU A C 1
ATOM 1256 O O . LEU A 1 158 ? 48.921 13.813 -40.840 1.00 98.31 158 LEU A O 1
ATOM 1260 N N . THR A 1 159 ? 46.810 14.172 -40.171 1.00 98.06 159 THR A N 1
ATOM 1261 C CA . THR A 1 159 ? 46.755 15.563 -40.639 1.00 98.06 159 THR A CA 1
ATOM 1262 C C . THR A 1 159 ? 47.737 16.437 -39.861 1.00 98.06 159 THR A C 1
ATOM 1264 O O . THR A 1 159 ? 48.495 17.202 -40.456 1.00 98.06 159 THR A O 1
ATOM 1267 N N . HIS A 1 160 ? 47.774 16.289 -38.536 1.00 98.06 160 HIS A N 1
ATOM 1268 C CA . HIS A 1 160 ? 48.742 16.961 -37.679 1.00 98.06 160 HIS A CA 1
ATOM 1269 C C . HIS A 1 160 ? 50.189 16.622 -38.076 1.00 98.06 160 HIS A C 1
ATOM 1271 O O . HIS A 1 160 ? 51.016 17.527 -38.190 1.00 98.06 160 HIS A O 1
ATOM 1277 N N . ASP A 1 161 ? 50.500 15.353 -38.345 1.00 97.88 161 ASP A N 1
ATOM 1278 C CA . ASP A 1 161 ? 51.844 14.926 -38.750 1.00 97.88 161 ASP A CA 1
ATOM 1279 C C . ASP A 1 161 ? 52.264 15.499 -40.108 1.00 97.88 161 ASP A C 1
ATOM 1281 O O . ASP A 1 161 ? 53.413 15.921 -40.274 1.00 97.88 161 ASP A O 1
ATOM 1285 N N . VAL A 1 162 ? 51.340 15.563 -41.072 1.00 97.75 162 VAL A N 1
ATOM 1286 C CA . VAL A 1 162 ? 51.574 16.216 -42.369 1.00 97.75 162 VAL A CA 1
ATOM 1287 C C . VAL A 1 162 ? 51.864 17.705 -42.178 1.00 97.75 162 VAL A C 1
ATOM 1289 O O . VAL A 1 162 ? 52.857 18.202 -42.710 1.00 97.75 162 VAL A O 1
ATOM 1292 N N . LEU A 1 163 ? 51.056 18.408 -41.379 1.00 97.25 163 LEU A N 1
ATOM 1293 C CA . LEU A 1 163 ? 51.256 19.832 -41.090 1.00 97.25 163 LEU A CA 1
ATOM 1294 C C . LEU A 1 163 ? 52.579 20.090 -40.358 1.00 97.25 163 LEU A C 1
ATOM 1296 O O . LEU A 1 163 ? 53.297 21.033 -40.689 1.00 97.25 163 LEU A O 1
ATOM 1300 N N . LYS A 1 164 ? 52.944 19.230 -39.402 1.00 97.12 164 LYS A N 1
ATOM 1301 C CA . LYS A 1 164 ? 54.214 19.315 -38.672 1.00 97.12 164 LYS A CA 1
ATOM 1302 C C . LYS A 1 164 ? 55.416 19.153 -39.604 1.00 97.12 164 LYS A C 1
ATOM 1304 O O . LYS A 1 164 ? 56.366 19.925 -39.489 1.00 97.12 164 LYS A O 1
ATOM 1309 N N . LYS A 1 165 ? 55.375 18.186 -40.529 1.00 96.75 165 LYS A N 1
ATOM 1310 C CA . LYS A 1 165 ? 56.419 18.003 -41.554 1.00 96.75 165 LYS A CA 1
ATOM 1311 C C . LYS A 1 165 ? 56.499 19.202 -42.494 1.00 96.75 165 LYS A C 1
ATOM 1313 O O . LYS A 1 165 ? 57.591 19.687 -42.752 1.00 96.75 165 LYS A O 1
ATOM 1318 N N . ALA A 1 166 ? 55.357 19.700 -42.971 1.00 96.12 166 ALA A N 1
ATOM 1319 C CA . ALA A 1 166 ? 55.315 20.868 -43.845 1.00 96.12 166 ALA A CA 1
ATOM 1320 C C . ALA A 1 166 ? 55.921 22.108 -43.170 1.00 96.12 166 ALA A C 1
ATOM 1322 O O . ALA A 1 166 ? 56.709 22.805 -43.798 1.00 96.12 166 ALA A O 1
ATOM 1323 N N . ARG A 1 167 ? 55.623 22.341 -41.884 1.00 95.38 167 ARG A N 1
ATOM 1324 C CA . ARG A 1 167 ? 56.244 23.422 -41.106 1.00 95.38 167 ARG A CA 1
ATOM 1325 C C . ARG A 1 167 ? 57.754 23.240 -40.973 1.00 95.38 167 ARG A C 1
ATOM 1327 O O . ARG A 1 167 ? 58.483 24.176 -41.251 1.00 95.38 167 ARG A O 1
ATOM 1334 N N . GLY A 1 168 ? 58.218 22.045 -40.600 1.00 94.75 168 GLY A N 1
ATOM 1335 C CA . GLY A 1 168 ? 59.654 21.767 -40.479 1.00 94.75 168 GLY A CA 1
ATOM 1336 C C . GLY A 1 168 ? 60.430 21.877 -41.798 1.00 94.75 168 GLY A C 1
ATOM 1337 O O . GLY A 1 168 ? 61.639 22.029 -41.761 1.00 94.75 168 GLY A O 1
ATOM 1338 N N . ASN A 1 169 ? 59.755 21.809 -42.951 1.00 94.44 169 ASN A N 1
ATOM 1339 C CA . ASN A 1 169 ? 60.369 22.069 -44.258 1.00 94.44 169 ASN A CA 1
ATOM 1340 C C . ASN A 1 169 ? 60.451 23.570 -44.605 1.00 94.44 169 ASN A C 1
ATOM 1342 O O . ASN A 1 169 ? 61.103 23.920 -45.587 1.00 94.44 169 ASN A O 1
ATOM 1346 N N . LEU A 1 170 ? 59.719 24.427 -43.886 1.00 91.88 170 LEU A N 1
ATOM 1347 C CA . LEU A 1 170 ? 59.675 25.881 -44.089 1.00 91.88 170 LEU A CA 1
ATOM 1348 C C . LEU A 1 170 ? 60.547 26.651 -43.083 1.00 91.88 170 LEU A C 1
ATOM 1350 O O . LEU A 1 170 ? 60.845 27.818 -43.331 1.00 91.88 170 LEU A O 1
ATOM 1354 N N . GLU A 1 171 ? 60.897 26.023 -41.960 1.00 76.94 171 GLU A N 1
ATOM 1355 C CA . GLU A 1 171 ? 61.880 26.493 -40.969 1.00 76.94 171 GLU A CA 1
ATOM 1356 C C . GLU A 1 171 ? 63.305 26.098 -41.385 1.00 76.94 171 GLU A C 1
ATOM 1358 O O . GLU A 1 171 ? 64.217 26.930 -41.179 1.00 76.94 171 GLU A O 1
#

Sequence (171 aa):
PRLVPGHRMWADKNGRHVLGLIEDYNALRKQISEGQQVLVEMEISLREVTGTKLLEPGLKVPEQASLHGFAANTHTVQQILEEAARLLKLLWRVSLPLKAVHGTTHGTQDEGMKAELFRLRKKLSEQEKKLHSTVKLLHSTNQLKENMEKVIIDQLALTHDVLKKARGNLE

Organism: Baryphthengus martii (NCBI:txid176943)